Protein AF-A0A2N1MAZ8-F1 (afdb_monomer_lite)

Secondary structure (DSSP, 8-state):
--SSSTTT---GGG------TTTTTSS-HHHHHHH-TTTSTTTTTS-S-HHHHHHHHHHTTHHHHTT---

Organism: NCBI:txid588596

Structure (mmCIF, N/CA/C/O backbone):
data_AF-A0A2N1MAZ8-F1
#
_entry.id   AF-A0A2N1MAZ8-F1
#
loop_
_atom_site.group_PDB
_atom_site.id
_atom_site.type_symbol
_atom_site.label_atom_id
_atom_site.label_alt_id
_atom_site.label_comp_id
_atom_site.label_asym_id
_atom_site.label_entity_id
_atom_site.label_seq_id
_atom_site.pdbx_PDB_ins_code
_atom_site.Cartn_x
_atom_site.Cartn_y
_atom_site.Cartn_z
_atom_site.occupancy
_atom_site.B_iso_or_equiv
_atom_site.auth_seq_id
_atom_site.auth_comp_id
_atom_site.auth_asym_id
_atom_site.auth_atom_id
_atom_site.pdbx_PDB_model_num
ATOM 1 N N . ASN A 1 1 ? -45.606 6.230 -8.732 1.00 46.78 1 ASN A N 1
ATOM 2 C CA . ASN A 1 1 ? -44.799 5.002 -8.575 1.00 46.78 1 ASN A CA 1
ATOM 3 C C . ASN A 1 1 ? -43.377 5.356 -8.178 1.00 46.78 1 ASN A C 1
ATOM 5 O O . ASN A 1 1 ? -42.542 5.543 -9.041 1.00 46.78 1 ASN A O 1
ATOM 9 N N . LYS A 1 2 ? -43.131 5.504 -6.869 1.00 44.28 2 LYS A N 1
ATOM 10 C CA . LYS A 1 2 ? -41.826 5.846 -6.265 1.00 44.28 2 LYS A CA 1
ATOM 11 C C . LYS A 1 2 ? -41.014 4.588 -5.896 1.00 44.28 2 LYS A C 1
ATOM 13 O O . LYS A 1 2 ? -40.389 4.548 -4.845 1.00 44.28 2 LYS A O 1
ATOM 18 N N . LEU A 1 3 ? -41.097 3.529 -6.703 1.00 47.72 3 LEU A N 1
ATOM 19 C CA . LEU A 1 3 ? -40.495 2.223 -6.382 1.00 47.72 3 LEU A CA 1
ATOM 20 C C . LEU A 1 3 ? -39.308 1.851 -7.282 1.00 47.72 3 LEU A C 1
ATOM 22 O O . LEU A 1 3 ? -38.788 0.748 -7.174 1.00 47.72 3 LEU A O 1
ATOM 26 N N . ASN A 1 4 ? -38.858 2.753 -8.154 1.00 52.00 4 ASN A N 1
ATOM 27 C CA . ASN A 1 4 ? -37.767 2.495 -9.099 1.00 52.00 4 ASN A CA 1
ATOM 28 C C . ASN A 1 4 ? -36.553 3.425 -8.944 1.00 52.00 4 ASN A C 1
ATOM 30 O O . ASN A 1 4 ? -35.587 3.258 -9.678 1.00 52.00 4 ASN A O 1
ATOM 34 N N . GLU A 1 5 ? -36.551 4.350 -7.978 1.00 51.38 5 GLU A N 1
ATOM 35 C CA . GLU A 1 5 ? -35.363 5.174 -7.680 1.00 51.38 5 GLU A CA 1
ATOM 36 C C . GLU A 1 5 ? -34.610 4.736 -6.415 1.00 51.38 5 GLU A C 1
ATOM 38 O O . GLU A 1 5 ? -33.478 5.151 -6.181 1.00 51.38 5 GLU A O 1
ATOM 43 N N . THR A 1 6 ? -35.189 3.839 -5.612 1.00 49.84 6 THR A N 1
ATOM 44 C CA . THR A 1 6 ? -34.585 3.356 -4.358 1.00 49.84 6 THR A CA 1
ATOM 45 C C . THR A 1 6 ? -33.660 2.151 -4.540 1.00 49.84 6 THR A C 1
ATOM 47 O O . THR A 1 6 ? -32.972 1.777 -3.597 1.00 49.84 6 THR A O 1
ATOM 50 N N . SER A 1 7 ? -33.611 1.541 -5.729 1.00 47.25 7 SER A N 1
ATOM 51 C CA . SER A 1 7 ? -32.728 0.402 -6.036 1.00 47.25 7 SER A CA 1
ATOM 52 C C . SER A 1 7 ? -31.372 0.810 -6.623 1.00 47.25 7 SER A C 1
ATOM 54 O O . SER A 1 7 ? -30.427 0.031 -6.548 1.00 47.25 7 SER A O 1
ATOM 56 N N . LEU A 1 8 ? -31.245 2.031 -7.158 1.00 50.06 8 LEU A N 1
ATOM 57 C CA . LEU A 1 8 ? -29.966 2.607 -7.608 1.00 50.06 8 LEU A CA 1
ATOM 58 C C . LEU A 1 8 ? -29.307 3.499 -6.549 1.00 50.06 8 LEU A C 1
ATOM 60 O O . LEU A 1 8 ? -28.122 3.802 -6.640 1.00 50.06 8 LEU A O 1
ATOM 64 N N . GLN A 1 9 ? -30.038 3.848 -5.491 1.00 46.91 9 GLN A N 1
ATOM 65 C CA . GLN A 1 9 ? -29.479 4.396 -4.259 1.00 46.91 9 GLN A CA 1
ATOM 66 C C . GLN A 1 9 ? -29.090 3.255 -3.309 1.00 46.91 9 GLN A C 1
ATOM 68 O O . GLN A 1 9 ? -29.494 3.229 -2.146 1.00 46.91 9 GLN A O 1
ATOM 73 N N . LEU A 1 10 ? -28.309 2.282 -3.787 1.00 53.03 10 LEU A N 1
ATOM 74 C CA . LEU A 1 10 ? -27.586 1.388 -2.885 1.00 53.03 10 LEU A CA 1
ATOM 75 C C . LEU A 1 10 ? -26.610 2.260 -2.095 1.00 53.03 10 LEU A C 1
ATOM 77 O O . LEU A 1 10 ? -25.565 2.656 -2.599 1.00 53.03 10 LEU A O 1
ATOM 81 N N . LYS A 1 11 ? -27.051 2.647 -0.893 1.00 50.41 11 LYS A N 1
ATOM 82 C CA . LYS A 1 11 ? -26.320 3.325 0.177 1.00 50.41 11 LYS A CA 1
ATOM 83 C C . LYS A 1 11 ? -24.850 3.633 -0.159 1.00 50.41 11 LYS A C 1
ATOM 85 O O . LYS A 1 11 ? -23.948 2.883 0.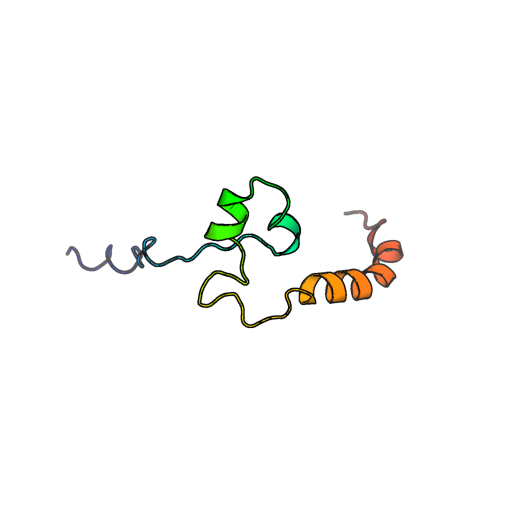196 1.00 50.41 11 LYS A O 1
ATOM 90 N N . ALA A 1 12 ? -24.587 4.843 -0.643 1.00 52.81 12 ALA A N 1
ATOM 91 C CA . ALA A 1 12 ? -23.242 5.427 -0.587 1.00 52.81 12 ALA A CA 1
ATOM 92 C C . ALA A 1 12 ? -22.712 5.591 0.863 1.00 52.81 12 ALA A C 1
ATOM 94 O O . ALA A 1 12 ? -21.571 5.989 1.068 1.00 52.81 12 ALA A O 1
ATOM 95 N N . LYS A 1 13 ? -23.544 5.307 1.880 1.00 53.09 13 LYS A N 1
ATOM 96 C CA . LYS A 1 13 ? -23.238 5.466 3.308 1.00 53.09 13 LYS A CA 1
ATOM 97 C C . LYS A 1 13 ? -22.468 4.301 3.940 1.00 53.09 13 LYS A C 1
ATOM 99 O O . LYS A 1 13 ? -21.860 4.527 4.978 1.00 53.09 13 LYS A O 1
ATOM 104 N N . ASP A 1 14 ? -22.436 3.121 3.320 1.00 61.12 14 ASP A N 1
ATOM 105 C CA . ASP A 1 14 ? -21.755 1.938 3.881 1.00 61.12 14 ASP A CA 1
ATOM 106 C C . ASP A 1 14 ? -20.494 1.563 3.071 1.00 61.12 14 ASP A C 1
ATOM 108 O O . ASP A 1 14 ? -20.076 0.409 3.037 1.00 61.12 14 ASP A O 1
ATOM 112 N N . VAL A 1 15 ? -19.885 2.530 2.374 1.00 65.56 15 VAL A N 1
ATOM 113 C CA . VAL A 1 15 ? -18.630 2.312 1.640 1.00 65.56 15 VAL A CA 1
ATOM 114 C C . VAL A 1 15 ? -17.459 2.664 2.551 1.00 65.56 15 VAL A C 1
ATOM 116 O O . VAL A 1 15 ? -17.266 3.816 2.941 1.00 65.56 15 VAL A O 1
ATOM 119 N N . TRP A 1 16 ? -16.670 1.657 2.913 1.00 68.19 16 TRP A N 1
ATOM 120 C CA . TRP A 1 16 ? -15.455 1.842 3.696 1.00 68.19 16 TRP A CA 1
ATOM 121 C C . TRP A 1 16 ? -14.255 2.156 2.783 1.00 68.19 16 TRP A C 1
ATOM 123 O O . TRP A 1 16 ? -14.045 1.491 1.775 1.00 68.19 16 TRP A O 1
ATOM 133 N N . TYR A 1 17 ? -13.449 3.159 3.149 1.00 73.62 17 TYR A N 1
ATOM 134 C CA . TYR A 1 17 ? -12.297 3.643 2.371 1.00 73.62 17 TYR A CA 1
ATOM 135 C C . TYR A 1 17 ? -10.966 3.431 3.106 1.00 73.62 17 TYR A C 1
ATOM 137 O O . TYR A 1 17 ? -10.707 4.064 4.130 1.00 73.62 17 TYR A O 1
ATOM 145 N N . ALA A 1 18 ? -10.070 2.607 2.584 1.00 77.44 18 ALA A N 1
ATOM 146 C CA . ALA A 1 18 ? -8.699 2.522 3.090 1.00 77.44 18 ALA A CA 1
ATOM 147 C C . ALA A 1 18 ? -7.720 3.098 2.063 1.00 77.44 18 ALA A C 1
ATOM 149 O O . ALA A 1 18 ? -7.952 2.999 0.859 1.00 77.44 18 ALA A O 1
ATOM 150 N N . VAL A 1 19 ? -6.621 3.689 2.536 1.00 78.31 19 VAL A N 1
ATOM 151 C CA . VAL A 1 19 ? -5.494 4.030 1.657 1.00 78.31 19 VAL A CA 1
ATOM 152 C C . VAL A 1 19 ? -4.653 2.783 1.392 1.00 78.31 19 VAL A C 1
ATOM 154 O O . VAL A 1 19 ? -4.556 1.899 2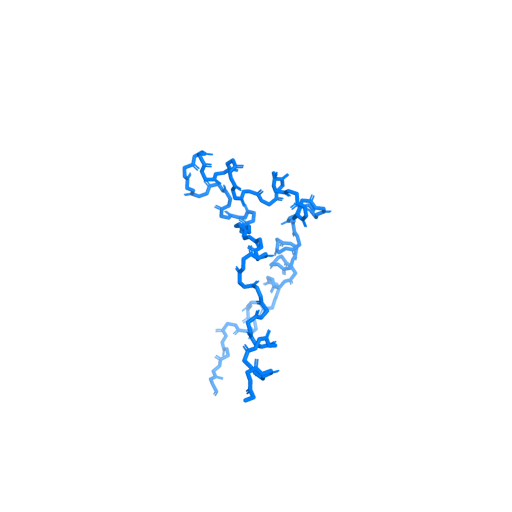.243 1.00 78.31 19 VAL A O 1
ATOM 157 N N . PHE A 1 20 ? -4.029 2.694 0.216 1.00 76.69 20 PHE A N 1
ATOM 158 C CA . PHE A 1 20 ? -3.067 1.624 -0.059 1.00 76.69 20 PHE A CA 1
ATOM 159 C C . PHE A 1 20 ? -1.924 1.652 0.958 1.00 76.69 20 PHE A C 1
ATOM 161 O O . PHE A 1 20 ? -1.491 2.727 1.370 1.00 76.69 20 PHE A O 1
ATOM 168 N N . VAL A 1 21 ? -1.395 0.478 1.322 1.00 78.38 21 VAL A N 1
ATOM 169 C CA . VAL A 1 21 ? -0.336 0.357 2.342 1.00 78.38 21 VAL A CA 1
ATOM 170 C C . VAL A 1 21 ? 0.909 1.201 2.014 1.00 78.38 21 VAL A C 1
ATOM 172 O O . VAL A 1 21 ? 1.499 1.783 2.916 1.00 78.38 21 VAL A O 1
ATOM 175 N N . PHE A 1 22 ? 1.228 1.389 0.728 1.00 73.38 22 PHE A N 1
ATOM 176 C CA . PHE A 1 22 ? 2.322 2.256 0.256 1.00 73.38 22 PHE A CA 1
ATOM 177 C C . PHE A 1 22 ? 2.115 3.738 0.557 1.00 73.38 22 PHE A C 1
ATOM 179 O O . PHE A 1 22 ? 3.070 4.469 0.795 1.00 73.38 22 PHE A O 1
ATOM 186 N N . HIS A 1 23 ? 0.863 4.189 0.542 1.00 76.75 23 HIS A N 1
ATOM 187 C CA . HIS A 1 23 ? 0.500 5.576 0.823 1.00 76.75 23 HIS A CA 1
ATOM 188 C C . HIS A 1 23 ? 0.051 5.778 2.267 1.00 76.75 23 HIS A C 1
ATOM 190 O O . HIS A 1 23 ? -0.141 6.915 2.695 1.00 76.75 23 HIS A O 1
ATOM 196 N N . ALA A 1 24 ? -0.064 4.698 3.043 1.00 78.00 24 ALA A N 1
ATOM 197 C CA . ALA A 1 24 ? -0.509 4.755 4.424 1.00 78.00 24 ALA A CA 1
ATOM 198 C C . ALA A 1 24 ? 0.437 5.558 5.328 1.00 78.00 24 ALA A C 1
ATOM 200 O O . ALA A 1 24 ? -0.005 6.009 6.377 1.00 78.00 24 ALA A O 1
ATOM 201 N N . TYR A 1 25 ? 1.687 5.785 4.906 1.00 81.50 25 TYR A N 1
ATOM 202 C CA . TYR A 1 25 ? 2.688 6.571 5.635 1.00 81.50 25 TYR A CA 1
ATOM 203 C C . TYR A 1 25 ? 3.046 7.917 4.982 1.00 81.50 25 TYR A C 1
ATOM 205 O O . TYR A 1 25 ? 3.844 8.662 5.539 1.00 81.50 25 TYR A O 1
ATOM 213 N N . ALA A 1 26 ? 2.475 8.252 3.819 1.00 76.00 26 ALA A N 1
ATOM 214 C CA . ALA A 1 26 ? 2.902 9.410 3.021 1.00 76.00 26 ALA A CA 1
ATOM 215 C C . ALA A 1 26 ? 2.364 10.771 3.521 1.00 76.00 26 ALA A C 1
ATOM 217 O O . ALA A 1 26 ? 2.794 11.815 3.038 1.00 76.00 26 ALA A O 1
ATOM 218 N N . HIS A 1 27 ? 1.422 10.765 4.467 1.00 77.62 27 HIS A N 1
ATOM 219 C CA . HIS A 1 27 ? 0.767 11.962 5.007 1.00 77.62 27 HIS A CA 1
ATOM 220 C C . HIS A 1 27 ? 1.005 12.093 6.526 1.00 77.62 27 HIS A C 1
ATOM 222 O O . HIS A 1 27 ? 1.986 11.593 7.068 1.00 77.62 27 HIS A O 1
ATOM 228 N N . GLU A 1 28 ? 0.104 12.771 7.235 1.00 84.50 28 GLU A N 1
ATOM 229 C CA . GLU A 1 28 ? 0.177 13.004 8.676 1.00 84.50 28 GLU A CA 1
ATOM 230 C C . GLU A 1 28 ? -0.183 11.760 9.509 1.00 84.50 28 GLU A C 1
ATOM 232 O O . GLU A 1 28 ? -1.007 10.941 9.097 1.00 84.50 28 GLU A O 1
ATOM 237 N N . ALA A 1 29 ? 0.387 11.644 10.716 1.00 84.12 29 ALA A N 1
ATOM 238 C CA . ALA A 1 29 ? 0.130 10.558 11.670 1.00 84.12 29 ALA A CA 1
ATOM 239 C C . ALA A 1 29 ? -1.369 10.336 11.966 1.00 84.12 29 ALA A C 1
ATOM 241 O O . ALA A 1 29 ? -1.814 9.196 12.115 1.00 84.12 29 ALA A O 1
ATOM 242 N N . SER A 1 30 ? -2.159 11.413 11.999 1.00 84.62 30 SER A N 1
ATOM 243 C CA . SER A 1 30 ? -3.621 11.386 12.144 1.00 84.62 30 SER A CA 1
ATOM 244 C C . SER A 1 30 ? -4.285 10.543 11.043 1.00 84.62 30 SER A C 1
ATOM 246 O O . SER A 1 30 ? -5.058 9.625 11.331 1.00 84.62 30 SER A O 1
ATOM 248 N N . CYS A 1 31 ? -3.903 10.768 9.784 1.00 82.12 31 CYS A N 1
ATOM 249 C CA . CYS A 1 31 ? -4.373 10.013 8.625 1.00 82.12 31 CYS A CA 1
ATOM 250 C C . CYS A 1 31 ? -3.947 8.540 8.685 1.00 82.12 31 CYS A C 1
ATOM 252 O O . CYS A 1 31 ? -4.729 7.662 8.314 1.00 82.12 31 CYS A O 1
ATOM 254 N N . GLN A 1 32 ? -2.752 8.250 9.210 1.00 83.00 32 GLN A N 1
ATOM 255 C CA . GLN A 1 32 ? -2.285 6.871 9.401 1.00 83.00 32 GLN A CA 1
ATOM 256 C C . GLN A 1 32 ? -3.107 6.130 10.464 1.00 83.00 32 GLN A C 1
ATOM 258 O O . GLN A 1 32 ? -3.274 4.918 10.403 1.00 83.00 32 GLN A O 1
ATOM 263 N N . CYS A 1 33 ? -3.640 6.814 11.472 1.00 83.50 33 CYS A N 1
ATOM 264 C CA . CYS A 1 33 ? -4.492 6.160 12.464 1.00 83.50 33 CYS A CA 1
ATOM 265 C C . CYS A 1 33 ? -5.889 5.839 11.917 1.00 83.50 33 CYS A C 1
ATOM 267 O O . CYS A 1 33 ? -6.431 4.789 12.250 1.00 83.50 33 CYS A O 1
ATOM 269 N N . ILE A 1 34 ? -6.439 6.710 11.067 1.00 83.81 34 ILE A N 1
ATOM 270 C CA . ILE A 1 34 ? -7.829 6.627 10.593 1.00 83.81 34 ILE A CA 1
ATOM 271 C C . ILE A 1 34 ? -7.966 5.745 9.341 1.00 83.81 34 ILE A C 1
ATOM 273 O O . ILE A 1 34 ? -8.914 4.968 9.231 1.00 83.81 34 ILE A O 1
ATOM 277 N N . TYR A 1 35 ? -7.035 5.853 8.389 1.00 81.94 35 TYR A N 1
ATOM 278 C CA . TYR A 1 35 ? -7.194 5.262 7.052 1.00 81.94 35 TYR A CA 1
ATOM 279 C C . TYR A 1 35 ? -6.283 4.070 6.771 1.00 81.94 35 TYR A C 1
ATOM 281 O O . TYR A 1 35 ? -6.391 3.458 5.705 1.00 81.94 35 TYR A O 1
ATOM 289 N N . HIS A 1 36 ? -5.397 3.720 7.703 1.00 84.19 36 HIS A N 1
ATOM 290 C CA . HIS A 1 36 ? -4.459 2.629 7.495 1.00 84.19 36 HIS A CA 1
ATOM 291 C C . HIS A 1 36 ? -5.197 1.282 7.416 1.00 84.19 36 HIS A C 1
ATOM 293 O O . HIS A 1 36 ? -5.912 0.913 8.354 1.00 84.19 36 HIS A O 1
ATOM 299 N N . PRO A 1 37 ? -4.993 0.493 6.346 1.00 82.31 37 PRO A N 1
ATOM 300 C CA . PRO A 1 37 ? -5.755 -0.730 6.089 1.00 82.31 37 PRO A CA 1
ATOM 301 C C . PRO A 1 37 ? -5.584 -1.785 7.192 1.00 82.31 37 PRO A C 1
ATOM 303 O O . PRO A 1 37 ? -6.522 -2.507 7.490 1.00 82.31 37 PRO A O 1
ATOM 306 N N . ARG A 1 38 ? -4.427 -1.823 7.873 1.00 82.62 38 ARG A N 1
ATOM 307 C CA . ARG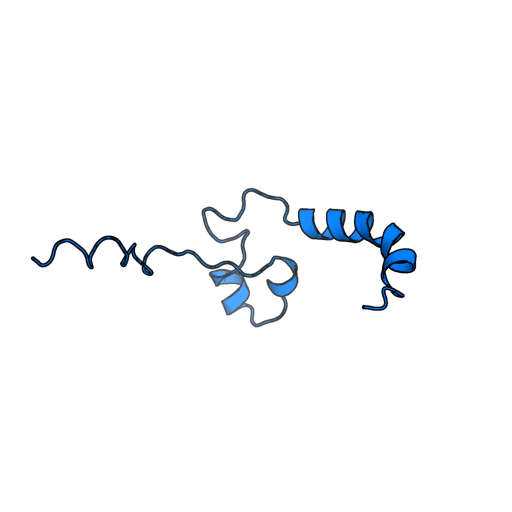 A 1 38 ? -4.204 -2.693 9.053 1.00 82.62 38 ARG A CA 1
ATOM 308 C C . ARG A 1 38 ? -4.898 -2.238 10.347 1.00 82.62 38 ARG A C 1
ATOM 310 O O . ARG A 1 38 ? -4.977 -3.023 11.280 1.00 82.62 38 ARG A O 1
ATOM 317 N N . LYS A 1 39 ? -5.344 -0.980 10.436 1.00 81.25 39 LYS A N 1
ATOM 318 C CA . LYS A 1 39 ? -6.062 -0.445 11.609 1.00 81.25 39 LYS A CA 1
ATOM 319 C C . LYS A 1 39 ? -7.575 -0.430 11.402 1.00 81.25 39 LYS A C 1
ATOM 321 O O . LYS A 1 39 ? -8.319 -0.468 12.374 1.00 81.25 39 LYS A O 1
ATOM 326 N N . ARG A 1 40 ? -8.031 -0.393 10.146 1.00 78.06 40 ARG A N 1
ATOM 327 C CA . ARG A 1 40 ? -9.442 -0.555 9.799 1.00 78.06 40 ARG A CA 1
ATOM 328 C C . ARG A 1 40 ? -9.874 -2.015 9.886 1.00 78.06 40 ARG A C 1
ATOM 330 O O . ARG A 1 40 ? -9.314 -2.888 9.220 1.00 78.06 40 ARG A O 1
ATOM 337 N N . GLU A 1 41 ? -10.965 -2.240 10.601 1.00 77.00 41 GLU A N 1
ATOM 338 C CA . GLU A 1 41 ? -11.701 -3.496 10.546 1.00 77.00 41 GLU A CA 1
ATOM 339 C C . GLU A 1 41 ? -12.171 -3.785 9.106 1.00 77.00 41 GLU A C 1
ATOM 341 O O . GLU A 1 41 ? -12.569 -2.879 8.371 1.00 77.00 41 GLU A O 1
ATOM 346 N N . GLY A 1 42 ? -12.051 -5.042 8.675 1.00 78.62 42 GLY A N 1
ATOM 347 C CA . GLY A 1 42 ? -12.428 -5.490 7.328 1.00 78.62 42 GLY A CA 1
ATOM 348 C C . GLY A 1 42 ? -11.366 -5.323 6.229 1.00 78.62 42 GLY A C 1
ATOM 349 O O . GLY A 1 42 ? -11.515 -5.937 5.178 1.00 78.62 42 GLY A O 1
ATOM 350 N N . PHE A 1 43 ? -10.277 -4.572 6.453 1.00 74.12 43 PHE A N 1
ATOM 351 C CA . PHE A 1 43 ? -9.195 -4.381 5.460 1.00 74.12 43 PHE A CA 1
ATOM 352 C C . PHE A 1 43 ? -7.876 -5.083 5.825 1.00 74.12 43 PHE A C 1
ATOM 354 O O . PHE A 1 43 ? -7.042 -5.330 4.957 1.00 74.12 43 PHE A O 1
ATOM 361 N N . GLY A 1 44 ? -7.672 -5.416 7.102 1.00 68.06 44 GLY A N 1
ATOM 362 C CA . GLY A 1 44 ? -6.377 -5.841 7.646 1.00 68.06 44 GLY A CA 1
ATOM 363 C C . GLY A 1 44 ? -6.024 -7.328 7.538 1.00 68.06 44 GLY A C 1
ATOM 364 O O . GLY A 1 44 ? -5.089 -7.753 8.206 1.00 68.06 44 GLY A O 1
ATOM 365 N N . LEU A 1 45 ? -6.747 -8.132 6.749 1.00 70.12 45 LEU A N 1
ATOM 366 C CA . LEU A 1 45 ? -6.524 -9.590 6.686 1.00 70.12 45 LEU A CA 1
ATOM 367 C C . LEU A 1 45 ? -5.388 -10.014 5.744 1.00 70.12 45 LEU A C 1
ATOM 369 O O . LEU A 1 45 ? -4.993 -11.176 5.740 1.00 70.12 45 LEU A O 1
ATOM 373 N N . THR A 1 46 ? -4.859 -9.090 4.945 1.00 71.44 46 THR A N 1
ATOM 374 C CA . THR A 1 46 ? -3.744 -9.353 4.028 1.00 71.44 46 THR A CA 1
ATOM 375 C C . THR A 1 46 ? -2.482 -8.654 4.520 1.00 71.44 46 THR A C 1
ATOM 377 O O . THR A 1 46 ? -2.556 -7.516 4.986 1.00 71.44 46 THR A O 1
ATOM 380 N N . ASP A 1 47 ? -1.318 -9.284 4.349 1.00 76.50 47 ASP A N 1
ATOM 381 C CA . ASP A 1 47 ? -0.001 -8.711 4.683 1.00 76.50 47 ASP A CA 1
ATOM 382 C C . ASP A 1 47 ? 0.284 -7.362 3.986 1.00 76.50 47 ASP A C 1
ATOM 384 O O . ASP A 1 47 ? 1.099 -6.571 4.462 1.00 76.50 47 ASP A O 1
ATOM 388 N N . GLY A 1 48 ? -0.446 -7.046 2.914 1.00 76.31 48 GLY A N 1
ATOM 389 C CA . GLY A 1 48 ? -0.293 -5.821 2.133 1.00 76.31 48 GLY A CA 1
ATOM 390 C C . GLY A 1 48 ? 0.847 -5.901 1.117 1.00 76.31 48 GLY A C 1
ATOM 391 O O . GLY A 1 48 ? 1.052 -4.950 0.370 1.00 76.31 48 GLY A O 1
ATOM 392 N N . GLU A 1 49 ? 1.541 -7.037 1.030 1.00 80.25 49 GLU A N 1
ATOM 393 C CA . GLU A 1 49 ? 2.692 -7.228 0.139 1.00 80.25 49 GLU A CA 1
ATOM 394 C C . GLU A 1 49 ? 2.283 -7.669 -1.268 1.00 80.25 49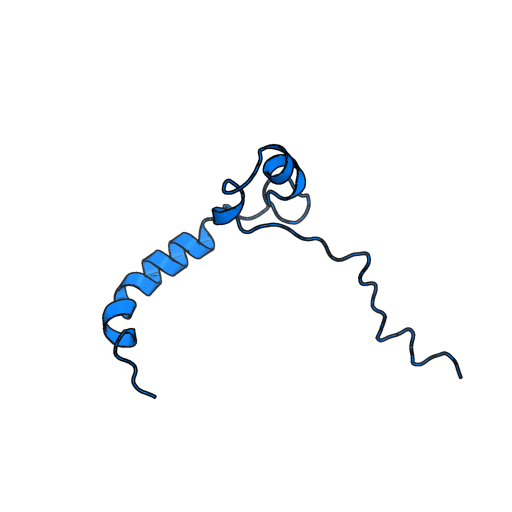 GLU A C 1
ATOM 396 O O . GLU A 1 49 ? 3.117 -7.742 -2.166 1.00 80.25 49 GLU A O 1
ATOM 401 N N . TRP A 1 50 ? 1.005 -7.992 -1.497 1.00 82.00 50 TRP A N 1
ATOM 402 C CA . TRP A 1 50 ? 0.552 -8.544 -2.779 1.00 82.00 50 TRP A CA 1
ATOM 403 C C . TRP A 1 50 ? 0.963 -7.679 -3.977 1.00 82.00 50 TRP A C 1
ATOM 405 O O . TRP A 1 50 ? 1.433 -8.203 -4.986 1.00 82.00 50 TRP A O 1
ATOM 415 N N . LEU A 1 51 ? 0.861 -6.354 -3.848 1.00 83.00 51 LEU A N 1
ATOM 416 C CA . LEU A 1 51 ? 1.276 -5.441 -4.908 1.00 83.00 51 LEU A CA 1
ATOM 417 C C . LEU A 1 51 ? 2.805 -5.371 -5.047 1.00 83.00 51 LEU A C 1
ATOM 419 O O . LEU A 1 51 ? 3.279 -5.283 -6.172 1.00 83.00 51 LEU A O 1
ATOM 423 N N . GLU A 1 52 ? 3.581 -5.481 -3.962 1.00 85.12 52 GLU A N 1
ATOM 424 C CA . GLU A 1 52 ? 5.055 -5.566 -4.024 1.00 85.12 52 GLU A CA 1
ATOM 425 C C . GLU A 1 52 ? 5.500 -6.830 -4.762 1.00 85.12 52 GLU A C 1
ATOM 427 O O . GLU A 1 52 ? 6.352 -6.783 -5.652 1.00 85.12 52 GLU A O 1
ATOM 432 N N . ARG A 1 53 ? 4.865 -7.964 -4.444 1.00 89.50 53 ARG A N 1
ATOM 433 C CA . ARG A 1 53 ? 5.102 -9.255 -5.102 1.00 89.50 53 ARG A CA 1
ATOM 434 C C . ARG A 1 53 ? 4.721 -9.202 -6.575 1.00 89.50 53 ARG A C 1
ATOM 436 O O . ARG A 1 53 ? 5.492 -9.661 -7.417 1.00 89.50 53 ARG A O 1
ATOM 443 N N . LEU A 1 54 ? 3.571 -8.610 -6.896 1.00 89.69 54 LEU A N 1
ATOM 444 C CA . LEU A 1 54 ? 3.146 -8.407 -8.278 1.00 89.69 54 LEU A CA 1
ATOM 445 C C . LEU A 1 54 ? 4.129 -7.503 -9.027 1.00 89.69 54 LEU A C 1
ATOM 447 O O . LEU A 1 54 ? 4.518 -7.827 -10.146 1.00 89.69 54 LEU A O 1
ATOM 451 N N . TRP A 1 55 ? 4.572 -6.405 -8.417 1.00 87.56 55 TRP A N 1
ATOM 452 C CA . TRP A 1 55 ? 5.514 -5.471 -9.032 1.00 87.56 55 TRP A CA 1
ATOM 453 C C . TRP A 1 55 ? 6.879 -6.126 -9.281 1.00 87.56 55 TRP A C 1
ATOM 455 O O . TRP A 1 55 ? 7.425 -6.019 -10.379 1.00 87.56 55 TRP A O 1
ATOM 465 N N . SER A 1 56 ? 7.376 -6.906 -8.318 1.00 91.12 56 SER A N 1
ATOM 466 C CA . SER A 1 56 ? 8.5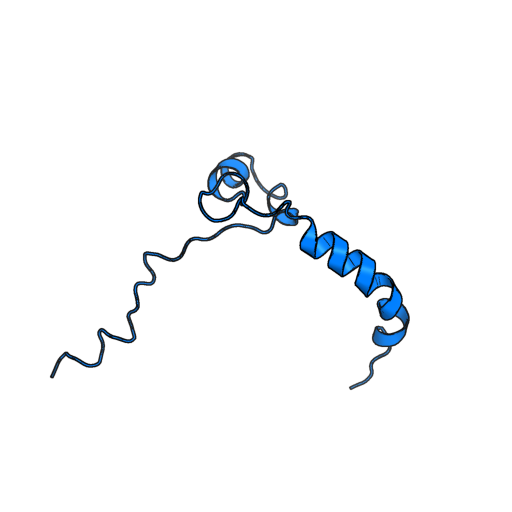78 -7.736 -8.465 1.00 91.12 56 SER A CA 1
ATOM 467 C C . SER A 1 56 ? 8.431 -8.772 -9.590 1.00 91.12 56 SER A C 1
ATOM 469 O O . SER A 1 56 ? 9.308 -8.899 -10.450 1.00 91.12 56 SER A O 1
ATOM 471 N N . TYR A 1 57 ? 7.288 -9.467 -9.660 1.00 93.81 57 TYR A N 1
ATOM 472 C CA . TYR A 1 57 ? 6.992 -10.412 -10.738 1.00 93.81 57 TYR A CA 1
ATOM 473 C C . TYR A 1 57 ? 6.967 -9.728 -12.110 1.00 93.81 57 TYR A C 1
ATOM 475 O O . TYR A 1 57 ? 7.604 -10.221 -13.047 1.00 93.81 57 TYR A O 1
ATOM 483 N N . LEU A 1 58 ? 6.277 -8.587 -12.212 1.00 92.75 58 LEU A N 1
ATOM 484 C CA . LEU A 1 58 ? 6.121 -7.806 -13.439 1.00 92.75 58 LEU A CA 1
ATOM 485 C C . LEU A 1 58 ? 7.412 -7.114 -13.881 1.00 92.75 58 LEU A C 1
ATOM 487 O O . LEU A 1 58 ? 7.582 -6.861 -15.075 1.00 92.75 58 LEU A O 1
ATOM 491 N N . GLY A 1 59 ? 8.350 -6.878 -12.961 1.00 92.06 59 GLY A N 1
ATOM 492 C CA . GLY A 1 59 ? 9.651 -6.265 -13.227 1.00 92.06 59 GLY A CA 1
ATOM 493 C C . GLY A 1 59 ? 10.389 -6.889 -14.415 1.00 92.06 59 GLY A C 1
ATOM 494 O O . GLY A 1 59 ? 10.998 -6.173 -15.210 1.00 92.06 59 GLY A O 1
ATOM 495 N N . ARG A 1 60 ? 10.255 -8.206 -14.621 1.00 91.12 60 ARG A N 1
ATOM 496 C CA . ARG A 1 60 ? 10.874 -8.920 -15.755 1.00 91.12 60 ARG A CA 1
ATOM 497 C C . ARG A 1 60 ? 10.290 -8.549 -17.125 1.00 91.12 60 ARG A C 1
ATOM 499 O O . ARG A 1 60 ? 10.992 -8.648 -18.126 1.00 91.12 60 ARG A O 1
ATOM 506 N N . PHE A 1 61 ? 9.029 -8.123 -17.174 1.00 90.12 61 PHE A N 1
ATOM 507 C CA . PHE A 1 61 ? 8.318 -7.789 -18.413 1.00 90.12 61 PHE A CA 1
ATOM 508 C C . PHE A 1 61 ? 8.433 -6.312 -18.781 1.00 90.12 61 PHE A C 1
ATOM 510 O O . PHE A 1 61 ? 8.196 -5.959 -19.933 1.00 90.12 61 PHE A O 1
ATOM 517 N N . THR A 1 62 ? 8.855 -5.464 -17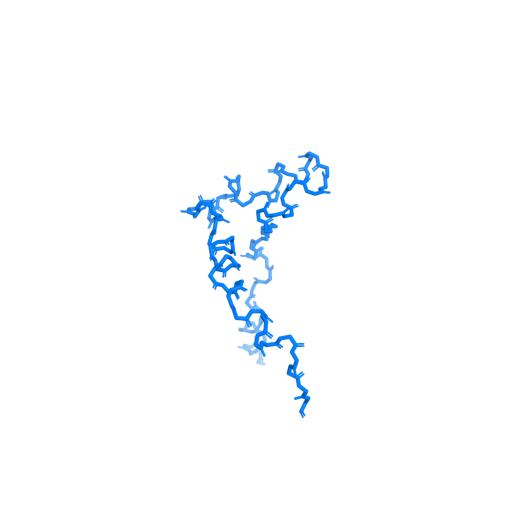.837 1.00 87.12 62 THR A N 1
ATOM 518 C CA . THR A 1 62 ? 8.997 -4.013 -18.040 1.00 87.12 62 THR A CA 1
ATOM 519 C C . THR A 1 62 ? 9.818 -3.673 -19.280 1.00 87.12 62 THR A C 1
ATOM 521 O O . THR A 1 62 ? 9.448 -2.779 -20.028 1.00 87.12 62 THR A O 1
ATOM 524 N N . LYS A 1 63 ? 10.898 -4.410 -19.567 1.00 84.50 63 LYS A N 1
ATOM 525 C CA . LYS A 1 63 ? 11.732 -4.177 -20.758 1.00 84.50 63 LYS A CA 1
ATOM 526 C C . LYS A 1 63 ? 10.976 -4.406 -22.068 1.00 84.50 63 LYS A C 1
ATOM 528 O O . LYS A 1 63 ? 11.161 -3.633 -23.003 1.00 84.50 63 LYS A O 1
ATOM 533 N N . THR A 1 64 ? 10.142 -5.442 -22.121 1.00 86.38 64 THR A N 1
ATOM 534 C CA . THR A 1 64 ? 9.379 -5.826 -23.316 1.00 86.38 64 THR A CA 1
ATOM 535 C C . THR A 1 64 ? 8.186 -4.902 -23.533 1.00 86.38 64 THR A C 1
ATOM 537 O O . THR A 1 64 ? 7.894 -4.534 -24.665 1.00 86.38 64 THR A O 1
ATOM 540 N N . THR A 1 65 ? 7.523 -4.477 -22.456 1.00 83.81 65 THR A N 1
ATOM 541 C CA . THR A 1 65 ? 6.341 -3.605 -22.534 1.00 83.81 65 THR A CA 1
ATOM 542 C C . THR A 1 65 ? 6.681 -2.114 -22.600 1.00 83.81 65 THR A C 1
ATOM 544 O O . THR A 1 65 ? 5.841 -1.324 -23.014 1.00 83.81 65 THR A O 1
ATOM 547 N N . ARG A 1 66 ? 7.915 -1.701 -22.267 1.00 82.62 66 ARG A N 1
ATOM 548 C CA . ARG A 1 66 ? 8.345 -0.286 -22.300 1.00 82.62 66 ARG A CA 1
ATOM 549 C C . ARG A 1 66 ? 8.279 0.352 -23.689 1.00 82.62 66 ARG A C 1
ATOM 551 O O . ARG A 1 66 ? 8.159 1.567 -23.779 1.00 82.62 66 ARG A O 1
ATOM 558 N N . ILE A 1 67 ? 8.403 -0.441 -24.752 1.00 83.06 67 ILE A N 1
ATOM 559 C CA . ILE A 1 67 ? 8.452 0.047 -26.141 1.00 83.06 67 ILE A CA 1
ATOM 560 C C . ILE A 1 67 ? 7.141 -0.259 -26.886 1.00 83.06 67 ILE A C 1
ATOM 562 O O . ILE A 1 67 ? 7.114 -0.283 -28.114 1.00 83.06 67 ILE A O 1
ATOM 566 N N . MET A 1 68 ? 6.041 -0.514 -26.168 1.00 73.69 68 MET A N 1
ATOM 567 C CA . MET A 1 68 ? 4.740 -0.684 -26.814 1.00 73.69 68 MET A CA 1
ATOM 568 C C . MET A 1 68 ? 4.337 0.621 -27.501 1.00 73.69 68 MET A C 1
ATOM 570 O O . MET A 1 68 ? 4.055 1.626 -26.851 1.00 73.69 68 MET A O 1
ATOM 574 N N . THR A 1 69 ? 4.359 0.587 -28.829 1.00 71.69 69 THR A N 1
ATOM 575 C CA . THR A 1 69 ? 3.851 1.656 -29.692 1.00 71.69 69 THR A CA 1
ATOM 576 C C . THR A 1 69 ? 2.376 1.336 -29.993 1.00 71.69 69 THR A C 1
ATOM 578 O O . THR A 1 69 ? 2.071 0.143 -30.070 1.00 71.69 69 THR A O 1
ATOM 581 N N . PRO A 1 70 ? 1.473 2.337 -30.077 1.00 70.25 70 PRO A N 1
ATOM 582 C CA . PRO A 1 70 ? 0.032 2.125 -30.268 1.00 70.25 70 PRO A CA 1
ATOM 583 C C . PRO A 1 70 ? -0.340 1.269 -31.481 1.00 70.25 70 PRO A C 1
ATOM 585 O O . PRO A 1 70 ? 0.378 1.356 -32.504 1.00 70.25 70 PRO A O 1
#

Foldseek 3Di:
DPPPPVVVPPDPPPDQAADQQVCLPVDDPVSVCRRHQCNDDPRNPDPSCPVVVVCVVCVVCCVVCVPDDD

Radius of gyration: 19.16 Å; chains: 1; bounding box: 56×23×43 Å

pLDDT: mean 74.68, std 13.59, range [44.28, 93.81]

Sequence (70 aa):
NKLNETSLQLKAKDVWYAVFVFHAYAHEASCQCIYHPRKREGFGLTDGEWLERLWSYLGRFTKTTRIMTP

InterPro domains:
  IPR040521 Kyakuja-Dileera-Zisupton transposase [PF18758] (10-70)